Protein AF-C4FHU6-F1 (afdb_monomer_lite)

Sequence (90 aa):
MEHLKNSLVAVKILIAKILLNIQSKKKAGRPPKVSDLQLAALYITSYISNTPILTLARFLIYPSIQSWHLFRKSKSERVYKILREYWLIG

Foldseek 3Di:
DVVVVVVVVVLVVVLVVLLVVLPPDDDPPDDFQQALVNLLSLVVVCVVVVNDSQVCCCVRHNVPDDPVNRDDPVSVVSSVVVNVVVVVVD

Radius of gyration: 13.78 Å; chains: 1; bounding box: 39×31×29 Å

Secondary structure (DSSP, 8-state):
-HHHHHHHHHHHHHHHHHHHHHHT---TTS-----HHHHHHHHHHHHHHT--HHHHHHHHT-TT--HHHH--HHHHHHHHHHHHHHHHT-

Organism: NCBI:txid432331

Structure (mmCIF, N/CA/C/O backbone):
data_AF-C4FHU6-F1
#
_entry.id   AF-C4FHU6-F1
#
loop_
_atom_site.group_PDB
_atom_site.id
_atom_site.type_symbol
_atom_site.label_atom_id
_atom_site.label_alt_id
_atom_site.label_comp_id
_atom_site.label_asym_id
_atom_site.label_entity_id
_atom_site.label_seq_id
_atom_site.pdbx_PDB_ins_code
_atom_site.Cartn_x
_atom_site.Cartn_y
_atom_site.Cartn_z
_atom_site.occupancy
_atom_site.B_iso_or_equiv
_atom_site.auth_seq_id
_atom_site.auth_comp_id
_atom_site.auth_asym_id
_atom_site.auth_atom_id
_atom_site.pdbx_PDB_model_num
ATOM 1 N N . MET A 1 1 ? -22.932 19.310 3.620 1.00 48.53 1 MET A N 1
ATOM 2 C CA . MET A 1 1 ? -22.752 18.428 2.437 1.00 48.53 1 MET A CA 1
ATOM 3 C C . MET A 1 1 ? -21.602 18.862 1.516 1.00 48.53 1 MET A C 1
ATOM 5 O O . MET A 1 1 ? -21.016 17.997 0.879 1.00 48.53 1 MET A O 1
ATOM 9 N N . GLU A 1 2 ? -21.223 20.146 1.447 1.00 51.75 2 GLU A N 1
ATOM 10 C CA . GLU A 1 2 ? -20.091 20.617 0.615 1.00 51.75 2 GLU A CA 1
ATOM 11 C C . GLU A 1 2 ? -18.698 20.252 1.152 1.00 51.75 2 GLU A C 1
ATOM 13 O O . GLU A 1 2 ? -17.840 19.845 0.374 1.00 51.75 2 GLU A O 1
ATOM 18 N N . HIS A 1 3 ? -18.481 20.277 2.472 1.00 45.59 3 HIS A N 1
ATOM 19 C CA . HIS A 1 3 ? -17.195 19.884 3.074 1.00 45.59 3 HIS A CA 1
ATOM 20 C C . HIS A 1 3 ? -16.774 18.438 2.743 1.00 45.59 3 HIS A C 1
ATOM 22 O O . HIS A 1 3 ? -15.604 18.179 2.466 1.00 45.59 3 HIS A O 1
ATOM 28 N N . LEU A 1 4 ? -17.729 17.503 2.690 1.00 46.81 4 LEU A N 1
ATOM 29 C CA . LEU A 1 4 ? -17.480 16.111 2.294 1.00 46.81 4 LEU A CA 1
ATOM 30 C C . LEU A 1 4 ? -17.109 15.987 0.809 1.00 46.81 4 LEU A C 1
ATOM 32 O O . LEU A 1 4 ? -16.237 15.195 0.457 1.00 46.81 4 LEU A O 1
ATOM 36 N N . LYS A 1 5 ? -17.723 16.796 -0.066 1.00 50.88 5 LYS A N 1
ATOM 37 C CA . LYS A 1 5 ? -17.382 16.836 -1.497 1.00 50.88 5 LYS A CA 1
ATOM 38 C C . LYS A 1 5 ? -15.976 17.398 -1.714 1.00 50.88 5 LYS A C 1
ATOM 40 O O . LYS A 1 5 ? -15.218 16.827 -2.493 1.00 50.88 5 LYS A O 1
ATOM 45 N N . ASN A 1 6 ? -15.603 18.440 -0.973 1.00 56.53 6 ASN A N 1
ATOM 46 C CA . ASN A 1 6 ? -14.262 19.028 -1.031 1.00 56.53 6 ASN A CA 1
ATOM 47 C C . ASN A 1 6 ? -13.187 18.062 -0.510 1.00 56.53 6 ASN A C 1
ATOM 49 O O . ASN A 1 6 ? -12.132 17.933 -1.131 1.00 56.53 6 ASN A O 1
ATOM 53 N N . SER A 1 7 ? -13.482 17.312 0.558 1.00 58.09 7 SER A N 1
ATOM 54 C CA . SER A 1 7 ? -12.602 16.250 1.067 1.00 58.09 7 SER A CA 1
ATOM 55 C C . SER A 1 7 ? -12.412 15.124 0.042 1.00 58.09 7 SER A C 1
ATOM 57 O O . SER A 1 7 ? -11.285 14.736 -0.264 1.00 58.09 7 SER A O 1
ATOM 59 N N . LEU A 1 8 ? -13.489 14.671 -0.611 1.00 60.03 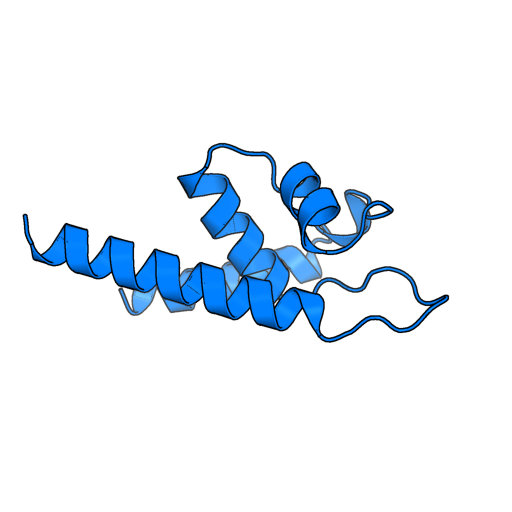8 LEU A N 1
ATOM 60 C CA . LEU A 1 8 ? -13.407 13.648 -1.658 1.00 60.03 8 LEU A CA 1
ATOM 61 C C . LEU A 1 8 ? -12.588 14.118 -2.875 1.00 60.03 8 LEU A C 1
ATOM 63 O O . LEU A 1 8 ? -11.834 13.337 -3.457 1.00 60.03 8 LEU A O 1
ATOM 67 N N . VAL A 1 9 ? -12.720 15.387 -3.268 1.00 69.56 9 VAL A N 1
ATOM 68 C CA . VAL A 1 9 ? -11.931 15.984 -4.358 1.00 69.56 9 VAL A CA 1
ATOM 69 C C . VAL A 1 9 ? -10.453 16.066 -3.977 1.00 69.56 9 VAL A C 1
ATOM 71 O O . VAL A 1 9 ? -9.602 15.678 -4.779 1.00 69.56 9 VAL A O 1
ATOM 74 N N . ALA A 1 10 ? -10.133 16.474 -2.747 1.00 63.12 10 ALA A N 1
ATOM 75 C CA . ALA A 1 10 ? -8.759 16.498 -2.249 1.00 63.12 10 ALA A CA 1
ATOM 76 C C . ALA A 1 10 ? -8.135 15.093 -2.232 1.00 63.12 10 ALA A C 1
ATOM 78 O O . ALA A 1 10 ? -7.007 14.912 -2.696 1.00 63.12 10 ALA A O 1
ATOM 79 N N . VAL A 1 11 ? -8.894 14.081 -1.797 1.00 64.19 11 VAL A N 1
ATOM 80 C CA . VAL A 1 11 ? -8.473 12.673 -1.823 1.00 64.19 11 VAL A CA 1
ATOM 81 C C . VAL A 1 11 ? -8.237 12.194 -3.258 1.00 64.19 11 VAL A C 1
ATOM 83 O O . VAL A 1 11 ? -7.214 11.569 -3.530 1.00 64.19 11 VAL A O 1
ATOM 86 N N . LYS A 1 12 ? -9.112 12.537 -4.210 1.00 67.12 12 LYS A N 1
ATOM 87 C CA . LYS A 1 12 ? -8.922 12.204 -5.634 1.00 67.12 12 LYS A CA 1
ATOM 88 C C . LYS A 1 12 ? -7.669 12.855 -6.226 1.00 67.12 12 LYS A C 1
ATOM 90 O O . LYS A 1 12 ? -6.922 12.186 -6.938 1.00 67.12 12 LYS A O 1
ATOM 95 N N . ILE A 1 13 ? -7.407 14.124 -5.912 1.00 69.31 13 ILE A N 1
ATOM 96 C CA . ILE A 1 13 ? -6.198 14.837 -6.360 1.00 69.31 13 ILE A CA 1
ATOM 97 C C . ILE A 1 13 ? -4.942 14.223 -5.732 1.00 69.31 13 ILE A C 1
ATOM 99 O O . ILE A 1 13 ? -3.933 14.045 -6.418 1.00 69.31 13 ILE A O 1
ATOM 103 N N . LEU A 1 14 ? -4.995 13.869 -4.446 1.00 69.25 14 LEU A N 1
ATOM 104 C CA . LEU A 1 14 ? -3.898 13.209 -3.743 1.00 69.25 14 LEU A CA 1
ATOM 105 C C . LEU A 1 14 ? -3.597 11.841 -4.368 1.00 69.25 14 LEU A C 1
ATOM 107 O O . LEU A 1 14 ? -2.441 11.557 -4.680 1.00 69.25 14 LEU A O 1
ATOM 111 N N . ILE A 1 15 ? -4.629 11.036 -4.635 1.00 69.06 15 ILE A N 1
ATOM 112 C CA . ILE A 1 15 ? -4.501 9.756 -5.340 1.00 69.06 15 ILE A CA 1
ATOM 113 C C . ILE A 1 15 ? -3.878 9.980 -6.721 1.00 69.06 15 ILE A C 1
ATOM 115 O O . ILE A 1 15 ? -2.876 9.343 -7.032 1.00 69.06 15 ILE A O 1
ATOM 119 N N . ALA A 1 16 ? -4.380 10.927 -7.520 1.00 68.38 16 ALA A N 1
ATOM 120 C CA . ALA A 1 16 ? -3.838 11.225 -8.847 1.00 68.38 16 ALA A CA 1
ATOM 121 C C . ALA A 1 16 ? -2.353 11.631 -8.805 1.00 68.38 16 ALA A C 1
ATOM 123 O O . ALA A 1 16 ? -1.550 11.122 -9.587 1.00 68.38 16 ALA A O 1
ATOM 124 N N . LYS A 1 17 ? -1.949 12.480 -7.851 1.00 68.06 17 LYS A N 1
ATOM 125 C CA . LYS A 1 17 ? -0.537 12.849 -7.652 1.00 68.06 17 LYS A CA 1
ATOM 126 C C . LYS A 1 17 ? 0.324 11.648 -7.269 1.00 68.06 17 LYS A C 1
ATOM 128 O O . LYS A 1 17 ? 1.442 11.514 -7.769 1.00 68.06 17 LYS A O 1
ATOM 133 N N . ILE A 1 18 ? -0.178 10.765 -6.406 1.00 65.19 18 ILE A N 1
ATOM 134 C CA . ILE A 1 18 ? 0.562 9.564 -6.009 1.00 65.19 18 ILE A CA 1
ATOM 135 C C . ILE A 1 18 ? 0.683 8.591 -7.190 1.00 65.19 18 ILE A C 1
ATOM 137 O O . ILE A 1 18 ? 1.763 8.045 -7.410 1.00 65.19 18 ILE A O 1
ATOM 141 N N . LEU A 1 19 ? -0.370 8.439 -7.997 1.00 65.38 19 LEU A N 1
ATOM 142 C CA . LEU A 1 19 ? -0.363 7.641 -9.227 1.00 65.38 19 LEU A CA 1
ATOM 143 C C . LEU A 1 19 ? 0.641 8.171 -10.261 1.00 65.38 19 LEU A C 1
ATOM 145 O O . LEU A 1 19 ? 1.407 7.388 -10.822 1.00 65.38 19 LEU A O 1
ATOM 149 N N . LEU A 1 20 ? 0.710 9.489 -10.464 1.00 66.12 20 LEU A N 1
ATOM 150 C CA . LEU A 1 20 ? 1.711 10.103 -11.346 1.00 66.12 20 LEU A CA 1
ATOM 151 C C . LEU A 1 20 ? 3.139 9.877 -10.826 1.00 66.12 20 LEU A C 1
ATOM 153 O O . LEU A 1 20 ? 4.049 9.572 -11.596 1.00 66.12 20 LEU A O 1
ATOM 157 N N . ASN A 1 21 ? 3.340 9.952 -9.507 1.00 64.38 21 ASN A N 1
ATOM 158 C CA . ASN A 1 21 ? 4.645 9.701 -8.894 1.00 64.38 21 ASN A CA 1
ATOM 159 C C . ASN A 1 21 ? 5.050 8.212 -8.948 1.00 64.38 21 ASN A C 1
ATOM 161 O O . ASN A 1 21 ? 6.235 7.888 -9.022 1.00 64.38 21 ASN A O 1
ATOM 165 N N . ILE A 1 22 ? 4.081 7.290 -8.958 1.00 62.94 22 ILE A N 1
ATOM 166 C CA . ILE A 1 22 ? 4.321 5.852 -9.149 1.00 62.94 22 ILE A CA 1
ATOM 167 C C . ILE A 1 22 ? 4.967 5.564 -10.507 1.00 62.94 22 ILE A C 1
ATOM 169 O O . ILE A 1 22 ? 5.890 4.750 -10.585 1.00 62.94 22 ILE A O 1
ATOM 173 N N . GLN A 1 23 ? 4.521 6.240 -11.565 1.00 63.25 23 GLN A N 1
ATOM 174 C CA . GLN A 1 23 ? 4.950 5.937 -12.930 1.00 63.25 23 GLN A CA 1
ATOM 175 C C . GLN A 1 23 ? 6.374 6.422 -13.263 1.00 63.25 23 GLN A C 1
ATOM 177 O O . GLN A 1 23 ? 6.972 5.911 -14.212 1.00 63.25 23 GLN A O 1
ATOM 182 N N . SER A 1 24 ? 6.960 7.347 -12.487 1.00 57.75 24 SER A N 1
ATOM 183 C CA . SER A 1 24 ? 8.204 8.041 -12.878 1.00 57.75 24 SER A CA 1
ATOM 184 C C . SER A 1 24 ? 9.509 7.251 -12.682 1.00 57.75 24 SER A C 1
ATOM 186 O O . SER A 1 24 ? 10.573 7.721 -13.082 1.00 57.75 24 SER A O 1
ATOM 188 N N . LYS A 1 25 ? 9.489 6.037 -12.109 1.00 54.94 25 LYS A N 1
ATOM 189 C CA . LYS A 1 25 ? 10.722 5.267 -11.829 1.00 54.94 25 LYS A CA 1
ATOM 190 C C . LYS A 1 25 ? 10.710 3.865 -12.431 1.00 54.94 25 LYS A C 1
ATOM 192 O O . LYS A 1 25 ? 10.625 2.869 -11.717 1.00 54.94 25 LYS A O 1
ATOM 197 N N . LYS A 1 26 ? 10.885 3.779 -13.751 1.00 56.62 26 LYS A N 1
ATOM 198 C CA . LYS A 1 26 ? 11.198 2.520 -14.447 1.00 56.62 26 LYS A CA 1
ATOM 199 C C . LYS A 1 26 ? 12.714 2.408 -14.655 1.00 56.62 26 LYS A C 1
ATOM 201 O O . LYS A 1 26 ? 13.283 3.125 -15.467 1.00 56.62 26 LYS A O 1
ATOM 206 N N . LYS A 1 27 ? 13.377 1.504 -13.926 1.00 56.88 27 LYS A N 1
ATOM 207 C CA . LYS A 1 27 ? 14.715 0.988 -14.281 1.00 56.88 27 LYS A CA 1
ATOM 208 C C . LYS A 1 27 ? 14.582 -0.511 -14.543 1.00 56.88 27 LYS A C 1
ATOM 210 O O . LYS A 1 27 ? 14.080 -1.229 -13.681 1.00 56.88 27 LYS A O 1
ATOM 215 N N . ALA A 1 28 ? 14.986 -0.960 -15.729 1.00 58.59 28 ALA A N 1
ATOM 216 C CA . ALA A 1 28 ? 14.895 -2.361 -16.136 1.00 58.59 28 ALA A CA 1
ATOM 217 C C . ALA A 1 28 ? 15.742 -3.274 -15.223 1.00 58.59 28 ALA A C 1
ATOM 219 O O . ALA A 1 28 ? 16.800 -2.868 -14.746 1.00 58.59 28 ALA A O 1
ATOM 220 N N . GLY A 1 29 ? 15.258 -4.493 -14.954 1.00 65.06 29 GLY A N 1
ATOM 221 C CA . GLY A 1 29 ? 16.006 -5.554 -14.259 1.00 65.06 29 GLY A CA 1
ATOM 222 C C . GLY A 1 29 ? 15.991 -5.538 -12.722 1.00 65.06 29 GLY A C 1
ATOM 223 O O . GLY A 1 29 ? 16.431 -6.507 -12.110 1.00 65.06 29 GLY A O 1
ATOM 224 N N . ARG A 1 30 ? 15.466 -4.494 -12.062 1.00 64.69 30 ARG A N 1
ATOM 225 C CA . ARG A 1 30 ? 15.356 -4.458 -10.589 1.00 64.69 30 ARG A CA 1
ATOM 226 C C . ARG A 1 30 ? 13.990 -4.991 -10.131 1.00 64.69 30 ARG A C 1
ATOM 228 O O . ARG A 1 30 ? 12.987 -4.617 -10.739 1.00 64.69 30 ARG A O 1
ATOM 235 N N . PRO A 1 31 ? 13.905 -5.794 -9.048 1.00 65.88 31 PRO A N 1
ATOM 236 C CA . PRO A 1 31 ? 12.618 -6.212 -8.502 1.00 65.88 31 PRO A CA 1
ATOM 237 C C . PRO A 1 31 ? 11.742 -4.994 -8.171 1.00 65.88 31 PRO A C 1
ATOM 239 O O . PRO A 1 31 ? 12.269 -3.971 -7.707 1.00 65.88 31 PRO A O 1
ATOM 242 N N . PRO A 1 32 ? 10.418 -5.086 -8.390 1.00 69.44 32 PRO A N 1
ATOM 243 C CA . PRO A 1 32 ? 9.512 -3.968 -8.188 1.00 69.44 32 PRO A CA 1
ATOM 244 C C . PRO A 1 32 ? 9.547 -3.535 -6.721 1.00 69.44 32 PRO A C 1
ATOM 246 O O . PRO A 1 32 ? 9.173 -4.280 -5.812 1.00 69.44 32 PRO A O 1
ATOM 249 N N . LYS A 1 33 ? 10.027 -2.313 -6.477 1.00 79.31 33 LYS A N 1
ATOM 250 C CA . LYS A 1 33 ? 10.125 -1.749 -5.131 1.00 79.31 33 LYS A CA 1
ATOM 251 C C . LYS A 1 33 ? 8.986 -0.765 -4.918 1.00 79.31 33 LYS A C 1
ATOM 253 O O . LYS A 1 33 ? 9.055 0.375 -5.354 1.00 79.31 33 LYS A O 1
ATOM 258 N N . VAL A 1 34 ? 7.957 -1.223 -4.214 1.00 84.88 34 VAL A N 1
ATOM 259 C CA . VAL A 1 34 ? 6.850 -0.367 -3.773 1.00 84.88 34 VAL A CA 1
ATOM 260 C C . VAL A 1 34 ? 7.303 0.417 -2.544 1.00 84.88 34 VAL A C 1
ATOM 262 O O . VAL A 1 34 ? 7.741 -0.202 -1.570 1.00 84.88 34 VAL A O 1
ATOM 265 N N . SER A 1 35 ? 7.252 1.745 -2.576 1.00 87.00 35 SER A N 1
ATOM 266 C CA . SER A 1 35 ? 7.552 2.571 -1.399 1.00 87.00 35 SER A CA 1
ATOM 267 C C . SER A 1 35 ? 6.407 2.529 -0.382 1.00 87.00 35 SER A C 1
ATOM 269 O O . SER A 1 35 ? 5.288 2.133 -0.708 1.00 87.00 35 SER A O 1
ATOM 271 N N . ASP A 1 36 ? 6.671 2.941 0.857 1.00 88.56 36 ASP A N 1
ATOM 272 C CA . ASP A 1 36 ? 5.648 2.926 1.909 1.00 88.56 36 ASP A CA 1
ATOM 273 C C . ASP A 1 36 ? 4.498 3.900 1.580 1.00 88.56 36 ASP A C 1
ATOM 275 O O . ASP A 1 36 ? 3.336 3.552 1.755 1.00 88.56 36 ASP A O 1
ATOM 279 N N . LEU A 1 37 ? 4.801 5.060 0.981 1.00 84.81 37 LEU A N 1
ATOM 280 C CA . LEU A 1 37 ? 3.792 6.009 0.486 1.00 84.81 37 LEU A CA 1
ATOM 281 C C . LEU A 1 37 ? 2.950 5.432 -0.658 1.00 84.81 37 LEU A C 1
ATOM 283 O O . LEU A 1 37 ? 1.737 5.615 -0.686 1.00 84.81 37 LEU A O 1
ATOM 287 N N . GLN A 1 38 ? 3.575 4.710 -1.594 1.00 86.50 38 GLN A N 1
ATOM 288 C CA . GLN A 1 38 ? 2.844 4.046 -2.676 1.00 86.50 38 GLN A CA 1
ATOM 289 C C . GLN A 1 38 ? 1.910 2.971 -2.122 1.00 86.50 38 GLN A C 1
ATOM 291 O O . GLN A 1 38 ? 0.768 2.862 -2.558 1.00 86.50 38 GLN A O 1
ATOM 296 N N . LEU A 1 39 ? 2.373 2.196 -1.139 1.00 90.62 39 LEU A N 1
ATOM 297 C CA . LEU A 1 39 ? 1.549 1.180 -0.498 1.00 90.62 39 LEU A CA 1
ATOM 298 C C . LEU A 1 39 ? 0.407 1.812 0.311 1.00 90.62 39 LEU A C 1
ATOM 300 O O . LEU A 1 39 ? -0.725 1.360 0.179 1.00 90.62 39 LEU A O 1
ATOM 304 N N . ALA A 1 40 ? 0.654 2.891 1.057 1.00 88.81 40 ALA A N 1
ATOM 305 C CA . ALA A 1 40 ? -0.395 3.648 1.745 1.00 88.81 40 ALA A CA 1
ATOM 306 C C . ALA A 1 40 ? -1.475 4.150 0.770 1.00 88.81 40 ALA A C 1
ATOM 308 O O . ALA A 1 40 ? -2.669 3.981 1.014 1.00 88.81 40 ALA A O 1
ATOM 309 N N . ALA A 1 41 ? -1.070 4.682 -0.384 1.00 85.19 41 ALA A N 1
ATOM 310 C CA . ALA A 1 41 ? -2.003 5.118 -1.418 1.00 85.19 41 ALA A CA 1
ATOM 311 C C . ALA A 1 41 ? -2.815 3.966 -2.014 1.00 85.19 41 ALA A C 1
ATOM 313 O O . ALA A 1 41 ? -4.008 4.126 -2.273 1.00 85.19 41 ALA A O 1
ATOM 314 N N . LEU A 1 42 ? -2.196 2.796 -2.200 1.00 88.44 42 LEU A N 1
ATOM 315 C CA . LEU A 1 42 ? -2.908 1.594 -2.623 1.00 88.44 42 LEU A CA 1
ATOM 316 C C . LEU A 1 42 ? -3.939 1.146 -1.580 1.00 88.44 42 LEU A C 1
ATOM 318 O O . LEU A 1 42 ? -5.027 0.747 -1.978 1.00 88.44 42 LEU A O 1
ATOM 322 N N . TYR A 1 43 ? -3.643 1.243 -0.278 1.00 90.31 43 TYR A N 1
ATOM 323 C CA . TYR A 1 43 ? -4.613 0.953 0.789 1.00 90.31 43 TYR A CA 1
ATOM 324 C C . TYR A 1 43 ? -5.827 1.888 0.719 1.00 90.31 43 TYR A C 1
ATOM 326 O O . TYR A 1 43 ? -6.962 1.416 0.715 1.00 90.31 43 TYR A O 1
ATOM 334 N N . ILE A 1 44 ? -5.599 3.198 0.592 1.00 85.62 44 ILE A N 1
ATOM 335 C CA . ILE A 1 44 ? -6.676 4.196 0.467 1.00 85.62 44 ILE A CA 1
ATOM 336 C C . ILE A 1 44 ? -7.499 3.943 -0.803 1.00 85.62 44 ILE A C 1
ATOM 338 O O . ILE A 1 44 ? -8.728 3.920 -0.769 1.00 85.62 44 ILE A O 1
ATOM 342 N N . THR A 1 45 ? -6.823 3.704 -1.927 1.00 82.31 45 THR A N 1
ATOM 343 C CA . THR A 1 45 ? -7.484 3.434 -3.211 1.00 82.31 45 THR A CA 1
ATOM 344 C C . THR A 1 45 ? -8.296 2.145 -3.141 1.00 82.31 45 THR A C 1
ATOM 346 O O . THR A 1 45 ? -9.422 2.108 -3.629 1.00 82.31 45 THR A O 1
ATOM 349 N N . SER A 1 46 ? -7.757 1.103 -2.507 1.00 89.00 46 SER A N 1
ATOM 350 C CA . SER A 1 46 ? -8.440 -0.173 -2.295 1.00 89.00 46 SER A CA 1
ATOM 351 C C . SER A 1 46 ? -9.714 0.005 -1.477 1.00 89.00 46 SER A C 1
ATOM 353 O O . SER A 1 46 ? -10.757 -0.491 -1.890 1.00 89.00 46 SER A O 1
ATOM 355 N N . TYR A 1 47 ? -9.657 0.789 -0.397 1.00 86.06 47 TYR A N 1
ATOM 356 C CA . TYR A 1 47 ? -10.821 1.106 0.431 1.00 86.06 47 TYR A CA 1
ATOM 357 C C . TYR A 1 47 ? -11.928 1.830 -0.354 1.00 86.06 47 TYR A C 1
ATOM 359 O O . TYR A 1 47 ? -13.094 1.470 -0.246 1.00 86.06 47 TYR A O 1
ATOM 367 N N . ILE A 1 48 ? -11.573 2.811 -1.192 1.00 83.00 48 ILE A N 1
ATOM 368 C CA . ILE A 1 48 ? -12.554 3.601 -1.962 1.00 83.00 48 ILE A CA 1
ATOM 369 C C . ILE A 1 48 ? -13.135 2.809 -3.140 1.00 83.00 48 ILE A C 1
ATOM 371 O O . ILE A 1 48 ? -14.326 2.894 -3.424 1.00 83.00 48 ILE A O 1
ATOM 375 N N . SER A 1 49 ? -12.287 2.080 -3.864 1.00 82.38 49 SER A N 1
ATOM 376 C CA . SER A 1 49 ? -12.668 1.371 -5.096 1.00 82.38 49 SER A CA 1
ATOM 377 C C . SER A 1 49 ? -13.160 -0.055 -4.858 1.00 82.38 49 SER A C 1
ATOM 379 O O . SER A 1 49 ? -13.519 -0.738 -5.815 1.00 82.38 49 SER A O 1
ATOM 381 N N . ASN A 1 50 ? -13.096 -0.538 -3.614 1.00 86.69 50 ASN A N 1
ATOM 382 C CA . ASN A 1 50 ? -13.317 -1.933 -3.238 1.00 86.69 50 ASN A CA 1
ATOM 383 C C . ASN A 1 50 ? -12.488 -2.939 -4.070 1.00 86.69 50 ASN A C 1
ATOM 385 O O . ASN A 1 50 ? -12.868 -4.092 -4.260 1.00 86.69 50 ASN A O 1
ATOM 389 N N . THR A 1 51 ? -11.348 -2.493 -4.609 1.00 88.69 51 THR A N 1
ATOM 390 C CA . THR A 1 51 ? -10.467 -3.311 -5.450 1.00 88.69 51 THR A CA 1
ATOM 391 C C . THR A 1 51 ? -9.299 -3.832 -4.614 1.00 88.69 51 THR A C 1
ATOM 393 O O . THR A 1 51 ? -8.690 -3.047 -3.885 1.00 88.69 51 THR A O 1
ATOM 396 N N . PRO A 1 52 ? -8.906 -5.116 -4.716 1.00 94.81 52 PRO A N 1
ATOM 397 C CA . PRO A 1 52 ? -7.789 -5.647 -3.940 1.00 94.81 52 PRO A CA 1
ATOM 398 C C . PRO A 1 52 ? -6.470 -4.898 -4.184 1.00 94.81 52 PRO A C 1
ATOM 400 O O . PRO A 1 52 ? -6.083 -4.637 -5.325 1.00 94.81 52 PRO A O 1
ATOM 403 N N . ILE A 1 53 ? -5.723 -4.632 -3.108 1.00 92.44 53 ILE A N 1
ATOM 404 C CA . ILE A 1 53 ? -4.423 -3.931 -3.137 1.00 92.44 53 ILE A CA 1
ATOM 405 C C . ILE A 1 53 ? -3.447 -4.573 -4.130 1.00 92.44 53 ILE A C 1
ATOM 407 O O . ILE A 1 53 ? -2.751 -3.866 -4.855 1.00 92.44 53 ILE A O 1
ATOM 411 N N . LEU A 1 54 ? -3.388 -5.909 -4.183 1.00 93.50 54 LEU A N 1
ATOM 412 C CA . LEU A 1 54 ? -2.494 -6.624 -5.098 1.00 93.50 54 LEU A CA 1
ATOM 413 C C . LEU A 1 54 ? -2.863 -6.378 -6.568 1.00 93.50 54 LEU A C 1
ATOM 415 O O . LEU A 1 54 ? -1.973 -6.174 -7.392 1.00 93.50 54 LEU A O 1
ATOM 419 N N . THR A 1 55 ? -4.159 -6.353 -6.885 1.00 91.94 55 THR A N 1
ATOM 420 C CA . THR A 1 55 ? -4.672 -6.044 -8.226 1.00 91.94 55 THR A CA 1
ATOM 421 C C . THR A 1 55 ? -4.289 -4.626 -8.628 1.00 91.94 55 THR A C 1
ATOM 423 O O . THR A 1 55 ? -3.700 -4.422 -9.688 1.00 91.94 55 THR A O 1
ATOM 426 N N . LEU A 1 56 ? -4.523 -3.659 -7.738 1.00 89.81 56 LEU A N 1
ATOM 427 C CA . LEU A 1 56 ? -4.139 -2.265 -7.953 1.00 89.81 56 LEU A CA 1
ATOM 428 C C . LEU A 1 56 ? -2.623 -2.110 -8.131 1.00 89.81 56 LEU A C 1
ATOM 430 O O . LEU A 1 56 ? -2.180 -1.414 -9.039 1.00 89.81 56 LEU A O 1
ATOM 434 N N . ALA A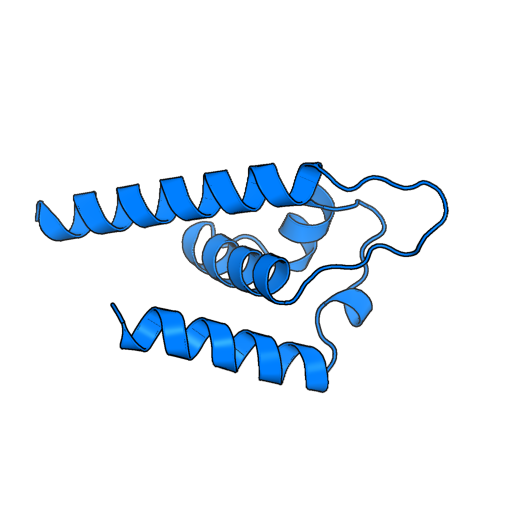 1 57 ? -1.810 -2.791 -7.322 1.00 89.38 57 ALA A N 1
ATOM 435 C CA . ALA A 1 57 ? -0.354 -2.725 -7.424 1.00 89.38 57 ALA A CA 1
ATOM 436 C C . ALA A 1 57 ? 0.157 -3.262 -8.770 1.00 89.38 57 ALA A C 1
ATOM 438 O O . ALA A 1 57 ? 1.041 -2.659 -9.380 1.00 89.38 57 ALA A O 1
ATOM 439 N N . ARG A 1 58 ? -0.414 -4.372 -9.252 1.00 89.38 58 ARG A N 1
ATOM 440 C CA . ARG A 1 58 ? -0.066 -4.948 -10.559 1.00 89.38 58 ARG A CA 1
ATOM 441 C C . ARG A 1 58 ? -0.455 -4.037 -11.715 1.00 89.38 58 ARG A C 1
ATOM 443 O O . ARG A 1 58 ? 0.327 -3.892 -12.649 1.00 89.38 58 ARG A O 1
ATOM 450 N N . PHE A 1 59 ? -1.628 -3.419 -11.622 1.00 85.50 59 PHE A N 1
ATOM 451 C CA . PHE A 1 59 ? -2.147 -2.522 -12.648 1.00 85.50 59 PHE A CA 1
ATOM 452 C C . PHE A 1 59 ? -1.394 -1.183 -12.700 1.00 85.50 59 PHE A C 1
ATOM 454 O O . PHE A 1 59 ? -1.076 -0.689 -13.777 1.00 85.50 59 PHE A O 1
ATOM 461 N N . LEU A 1 60 ? -1.078 -0.604 -11.539 1.00 82.06 60 LEU A N 1
ATOM 462 C CA . LEU A 1 60 ? -0.570 0.768 -11.437 1.00 82.06 60 LEU A CA 1
ATOM 463 C C . LEU A 1 60 ? 0.953 0.864 -11.328 1.00 82.06 60 LEU A C 1
ATOM 465 O O . LEU A 1 60 ? 1.522 1.871 -11.744 1.00 82.06 60 LEU A O 1
ATOM 469 N N . ILE A 1 61 ? 1.614 -0.143 -10.745 1.00 82.38 61 ILE A N 1
ATOM 470 C CA . ILE A 1 61 ? 3.056 -0.108 -10.465 1.00 82.38 61 ILE A CA 1
ATOM 471 C C . ILE A 1 61 ? 3.808 -1.058 -11.396 1.00 82.38 61 ILE A C 1
ATOM 473 O O . ILE A 1 61 ? 4.604 -0.615 -12.225 1.00 82.38 61 ILE A O 1
ATOM 477 N N . TYR A 1 62 ? 3.616 -2.370 -11.220 1.00 83.62 62 TYR A N 1
ATOM 478 C CA . TYR A 1 62 ? 4.336 -3.370 -12.004 1.00 83.62 62 TYR A CA 1
ATOM 479 C C . TYR A 1 62 ? 3.612 -4.727 -12.008 1.00 83.62 62 TYR A C 1
ATOM 481 O O . TYR A 1 62 ? 3.320 -5.258 -10.932 1.00 83.62 62 TYR A O 1
ATOM 489 N N . PRO A 1 63 ? 3.387 -5.349 -13.181 1.00 85.31 63 PRO A N 1
ATOM 490 C CA . PRO A 1 63 ? 2.567 -6.557 -13.294 1.00 85.31 63 PRO A CA 1
ATOM 491 C C . PRO A 1 63 ? 3.155 -7.773 -12.563 1.00 85.31 63 PRO A C 1
ATOM 493 O O . PRO A 1 63 ? 2.403 -8.620 -12.089 1.00 85.31 63 PRO A O 1
ATOM 496 N N . SER A 1 64 ? 4.482 -7.849 -12.396 1.00 87.94 64 SER A N 1
ATOM 497 C CA . SER A 1 64 ? 5.137 -8.954 -11.675 1.00 87.94 64 SER A CA 1
ATOM 498 C C . SER A 1 64 ? 5.099 -8.837 -10.145 1.00 87.94 64 SER A C 1
ATOM 500 O O . SER A 1 64 ? 5.661 -9.692 -9.455 1.00 87.94 64 SER A O 1
ATOM 502 N N . ILE A 1 65 ? 4.440 -7.814 -9.581 1.00 88.94 65 ILE A N 1
ATOM 503 C CA . ILE A 1 65 ? 4.300 -7.681 -8.126 1.00 88.94 65 ILE A CA 1
ATOM 504 C C . ILE A 1 65 ? 3.586 -8.905 -7.548 1.00 88.94 65 ILE A C 1
ATOM 506 O O . ILE A 1 65 ? 2.509 -9.318 -7.982 1.00 88.94 65 ILE A O 1
ATOM 510 N N . GLN A 1 66 ? 4.195 -9.446 -6.499 1.00 91.00 66 GLN A N 1
ATOM 511 C CA . GLN A 1 66 ? 3.644 -10.524 -5.682 1.00 91.00 66 GLN A CA 1
ATOM 512 C C . GLN A 1 66 ? 3.302 -10.015 -4.282 1.00 91.00 66 GLN A C 1
ATOM 514 O O . GLN A 1 66 ? 3.882 -9.031 -3.819 1.00 91.00 66 GLN A O 1
ATOM 519 N N . SER A 1 67 ? 2.418 -10.725 -3.581 1.00 91.00 67 SER A N 1
ATOM 520 C CA . SER A 1 67 ? 1.959 -10.395 -2.223 1.00 91.00 67 SER A CA 1
ATOM 521 C C . SER A 1 67 ? 3.109 -10.107 -1.245 1.00 91.00 67 SER A C 1
ATOM 523 O O . SER A 1 67 ? 3.079 -9.106 -0.531 1.00 91.00 67 SER A O 1
ATOM 525 N N . TRP A 1 68 ? 4.180 -10.902 -1.278 1.00 89.62 68 TRP A N 1
ATOM 526 C CA . TRP A 1 68 ? 5.358 -10.757 -0.409 1.00 89.62 68 TRP A CA 1
ATOM 527 C C . TRP A 1 68 ? 6.216 -9.501 -0.671 1.00 89.62 68 TRP A C 1
ATOM 529 O O . TRP A 1 68 ? 7.081 -9.160 0.144 1.00 89.62 68 TRP A O 1
ATOM 539 N N . HIS A 1 69 ? 5.977 -8.776 -1.770 1.00 87.31 69 HIS A N 1
ATOM 540 C CA . HIS A 1 69 ? 6.564 -7.448 -2.011 1.00 87.31 69 HIS A CA 1
ATOM 541 C C . HIS A 1 69 ? 5.809 -6.329 -1.271 1.00 87.31 69 HIS A C 1
ATOM 543 O O . HIS A 1 69 ? 6.366 -5.248 -1.026 1.00 87.31 69 HIS A O 1
ATOM 549 N N . LEU A 1 70 ? 4.541 -6.573 -0.932 1.00 90.38 70 LEU A N 1
ATOM 550 C CA . LEU A 1 70 ? 3.627 -5.605 -0.327 1.00 90.38 70 LEU A CA 1
ATOM 551 C C . LEU A 1 70 ? 3.484 -5.858 1.176 1.00 90.38 70 LEU A C 1
ATOM 553 O O . LEU A 1 70 ? 3.719 -4.960 1.977 1.00 90.38 70 LEU A O 1
ATOM 557 N N . PHE A 1 71 ? 3.184 -7.095 1.564 1.00 91.12 71 PHE A N 1
ATOM 558 C CA . PHE A 1 71 ? 2.708 -7.431 2.907 1.00 91.12 71 PHE A CA 1
ATOM 559 C C . PHE A 1 71 ? 3.811 -7.986 3.817 1.00 91.12 71 PHE A C 1
ATOM 561 O O . PHE A 1 71 ? 3.642 -9.009 4.476 1.00 91.12 71 PHE A O 1
ATOM 568 N N . ARG A 1 72 ? 4.975 -7.324 3.860 1.00 89.38 72 ARG A N 1
ATOM 569 C CA . ARG A 1 72 ? 6.006 -7.645 4.865 1.00 89.38 72 ARG A CA 1
ATOM 570 C C . ARG A 1 72 ? 5.676 -6.949 6.181 1.00 89.38 72 ARG A C 1
ATOM 572 O O . ARG A 1 72 ? 5.411 -5.753 6.161 1.00 89.38 72 ARG A O 1
ATOM 579 N N . LYS A 1 73 ? 5.795 -7.647 7.317 1.00 87.12 73 LYS A N 1
ATOM 580 C CA . LYS A 1 73 ? 5.449 -7.124 8.656 1.00 87.12 73 LYS A CA 1
ATOM 581 C C . LYS A 1 73 ? 6.020 -5.722 8.935 1.00 87.12 73 LYS A C 1
ATOM 583 O O . LYS A 1 73 ? 5.261 -4.785 9.159 1.00 87.12 73 LYS A O 1
ATOM 588 N N . SER A 1 74 ? 7.334 -5.549 8.783 1.00 87.00 74 SER A N 1
ATOM 589 C CA . SER A 1 74 ? 8.022 -4.260 8.988 1.00 87.00 74 SER A CA 1
ATOM 590 C C . SER A 1 74 ? 7.606 -3.158 8.007 1.00 87.00 74 SER A C 1
ATOM 592 O O . SER A 1 74 ? 7.808 -1.969 8.251 1.00 87.00 74 SER A O 1
ATOM 594 N N . LYS A 1 75 ? 7.051 -3.528 6.852 1.00 88.12 75 LYS A N 1
ATOM 595 C CA . LYS A 1 75 ? 6.513 -2.586 5.872 1.00 88.12 75 LYS A CA 1
ATOM 596 C C . LYS A 1 75 ? 5.093 -2.181 6.239 1.00 88.12 75 LYS A C 1
ATOM 598 O O . LYS A 1 75 ? 4.804 -0.992 6.247 1.00 88.12 75 LYS A O 1
ATOM 603 N N . SER A 1 76 ? 4.255 -3.145 6.610 1.00 89.12 76 SER A N 1
ATOM 604 C CA . SER A 1 76 ? 2.895 -2.891 7.081 1.00 89.12 76 SER A CA 1
ATOM 605 C C . SER A 1 76 ? 2.893 -1.956 8.290 1.00 89.12 76 SER A C 1
ATOM 607 O O . SER A 1 76 ? 2.159 -0.977 8.282 1.00 89.12 76 SER A O 1
ATOM 609 N N . GLU A 1 77 ? 3.766 -2.172 9.279 1.00 91.62 77 GLU A N 1
ATOM 610 C CA . GLU A 1 77 ? 3.889 -1.287 10.451 1.00 91.62 77 GLU A CA 1
ATOM 611 C C . GLU A 1 77 ? 4.179 0.173 10.063 1.00 91.62 77 GLU A C 1
ATOM 613 O O . GLU A 1 77 ? 3.517 1.093 10.550 1.00 91.62 77 GLU A O 1
ATOM 618 N N . ARG A 1 78 ? 5.119 0.393 9.133 1.00 91.31 78 ARG A N 1
ATOM 619 C CA . ARG A 1 78 ? 5.456 1.734 8.628 1.00 91.31 78 ARG A CA 1
ATOM 620 C C . ARG A 1 78 ? 4.303 2.361 7.846 1.00 91.31 78 ARG A C 1
ATOM 622 O O . ARG A 1 78 ? 4.011 3.536 8.038 1.00 91.31 78 ARG A O 1
ATOM 629 N N . VAL A 1 79 ? 3.610 1.582 7.018 1.00 91.25 79 VAL A N 1
ATOM 630 C CA . VAL A 1 79 ? 2.441 2.051 6.258 1.00 91.25 79 VAL A CA 1
ATOM 631 C C . VAL A 1 79 ? 1.287 2.42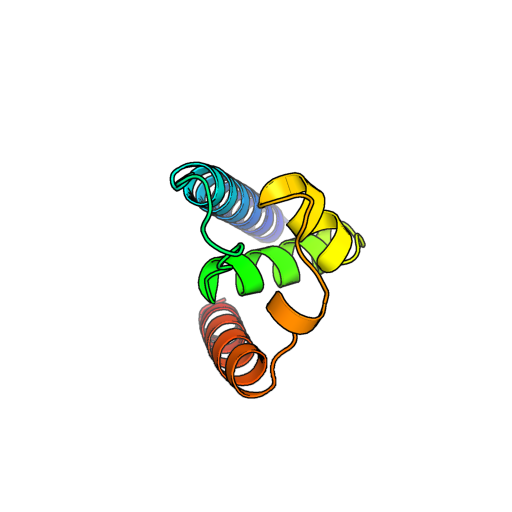2 7.183 1.00 91.25 79 VAL A C 1
ATOM 633 O O . VAL A 1 79 ? 0.698 3.482 7.010 1.00 91.25 79 VAL A O 1
ATOM 636 N N . TYR A 1 80 ? 0.990 1.613 8.201 1.00 89.88 80 TYR A N 1
ATOM 637 C CA . TYR A 1 80 ? -0.046 1.944 9.179 1.00 89.88 80 TYR A CA 1
ATOM 638 C C . TYR A 1 80 ? 0.299 3.188 9.996 1.00 89.88 80 TYR A C 1
ATOM 640 O O . TYR A 1 80 ? -0.603 3.946 10.341 1.00 89.88 80 TYR A O 1
ATOM 648 N N . LYS A 1 81 ? 1.584 3.435 10.283 1.00 90.56 81 LYS A N 1
ATOM 649 C CA . LYS A 1 81 ? 2.014 4.699 10.895 1.00 90.56 81 LYS A CA 1
ATOM 650 C C . LYS A 1 81 ? 1.672 5.893 9.995 1.00 90.56 81 LYS A C 1
ATOM 652 O O . LYS A 1 81 ? 1.017 6.811 10.469 1.00 90.56 81 LYS A O 1
ATOM 657 N N . ILE A 1 82 ? 2.016 5.820 8.707 1.00 86.12 82 ILE A N 1
ATOM 658 C CA . ILE A 1 82 ? 1.680 6.855 7.715 1.00 86.12 82 ILE A CA 1
ATOM 659 C C . ILE A 1 82 ? 0.161 7.064 7.643 1.00 86.12 82 ILE A C 1
ATOM 661 O O . ILE A 1 82 ? -0.315 8.187 7.750 1.00 86.12 82 ILE A O 1
ATOM 665 N N . LEU A 1 83 ? -0.616 5.987 7.502 1.00 84.75 83 LEU A N 1
ATOM 666 C CA . LEU A 1 83 ? -2.078 6.072 7.418 1.00 84.75 83 LEU A CA 1
ATOM 667 C C . LEU A 1 83 ? -2.696 6.708 8.670 1.00 84.75 83 LEU A C 1
ATOM 669 O O . L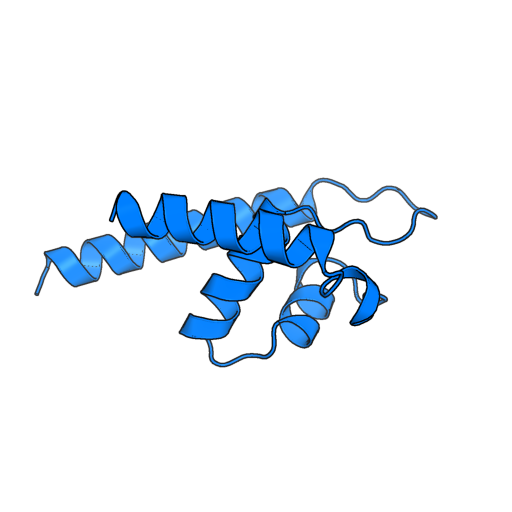EU A 1 83 ? -3.624 7.500 8.543 1.00 84.75 83 LEU A O 1
ATOM 673 N N . ARG A 1 84 ? -2.170 6.403 9.865 1.00 85.56 84 ARG A N 1
ATOM 674 C CA . ARG A 1 84 ? -2.603 7.049 11.112 1.00 85.56 84 ARG A CA 1
ATOM 675 C C . ARG A 1 84 ? -2.290 8.538 11.129 1.00 85.56 84 ARG A C 1
ATOM 677 O O . ARG A 1 84 ? -3.150 9.305 11.531 1.00 85.56 84 ARG A O 1
ATOM 684 N N . GLU A 1 85 ? -1.105 8.947 10.688 1.00 79.31 85 GLU A N 1
ATOM 685 C CA . GLU A 1 85 ? -0.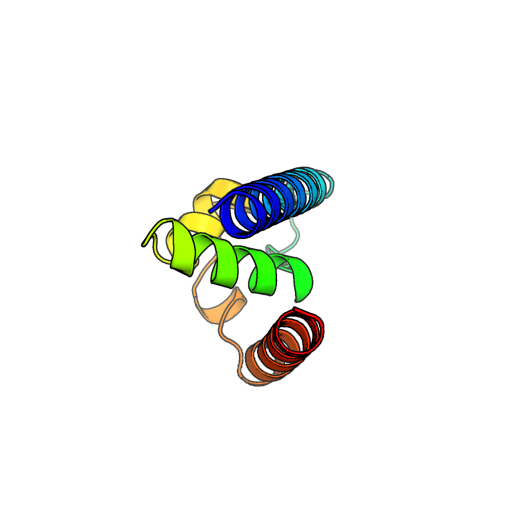749 10.369 10.598 1.00 79.31 85 GLU A CA 1
ATOM 686 C C . GLU A 1 85 ? -1.706 11.116 9.656 1.00 79.31 85 GLU A C 1
ATOM 688 O O . GLU A 1 85 ? -2.214 12.171 10.015 1.00 79.31 85 GLU A O 1
ATOM 693 N N . TYR A 1 86 ? -2.048 10.530 8.504 1.00 69.12 86 TYR A N 1
ATOM 694 C CA . TYR A 1 86 ? -3.040 11.114 7.592 1.00 69.12 86 TYR A CA 1
ATOM 695 C C . TYR A 1 86 ? -4.467 11.132 8.155 1.00 69.12 86 TYR A C 1
ATOM 697 O O . TYR A 1 86 ? -5.226 12.035 7.822 1.00 69.12 86 TYR A O 1
ATOM 705 N N . TRP A 1 87 ? -4.839 10.156 8.986 1.00 66.44 87 TRP A N 1
ATOM 706 C CA . TRP A 1 87 ? -6.153 10.114 9.634 1.00 66.44 87 TRP A CA 1
ATOM 707 C C . TRP A 1 87 ? -6.269 11.107 10.797 1.00 66.44 87 TRP A C 1
ATOM 709 O O . TRP A 1 87 ? -7.323 11.692 10.992 1.00 66.44 87 TRP A O 1
ATOM 719 N N . LEU A 1 88 ? -5.196 11.311 11.567 1.00 52.78 88 LEU A N 1
ATOM 720 C CA . LEU A 1 88 ? -5.171 12.213 12.729 1.00 52.78 88 LEU A CA 1
ATOM 721 C C . LEU A 1 88 ? -5.088 13.699 12.352 1.00 52.78 88 LEU A C 1
ATOM 723 O O . LEU A 1 88 ? -5.332 14.554 13.195 1.00 52.78 88 LEU A O 1
ATOM 727 N N . ILE A 1 89 ? -4.713 14.000 11.109 1.00 47.50 89 ILE A N 1
ATOM 728 C CA . ILE A 1 89 ? -4.680 15.361 10.556 1.00 47.50 89 ILE A CA 1
ATOM 729 C C . ILE A 1 89 ? -6.011 15.702 9.841 1.00 47.50 89 ILE A C 1
ATOM 731 O O . ILE A 1 89 ? -6.206 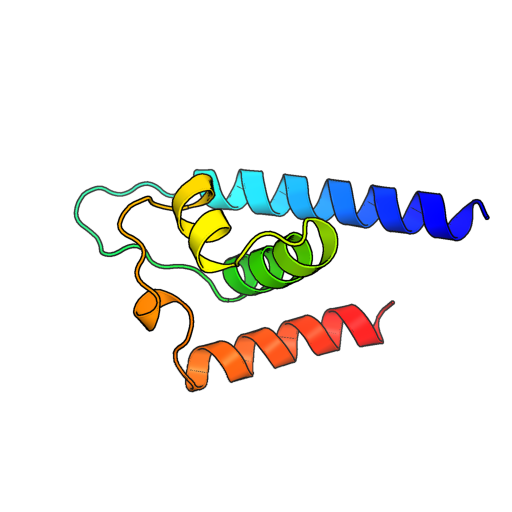16.846 9.431 1.00 47.50 89 ILE A O 1
ATOM 735 N N . GLY A 1 90 ? -6.912 14.723 9.676 1.00 42.84 90 GLY A N 1
ATOM 736 C CA . GLY A 1 90 ? -8.192 14.847 8.966 1.00 42.84 90 GLY A CA 1
ATOM 737 C C . GLY A 1 90 ? -9.376 15.246 9.835 1.00 42.84 90 GLY A C 1
ATOM 738 O O . GLY A 1 90 ? -9.389 14.886 11.031 1.00 42.84 90 GLY A O 1
#

pLDDT: mean 76.54, std 14.45, range [42.84, 94.81]